Protein AF-H1VEI6-F1 (afdb_monomer)

Radius of gyration: 25.22 Å; Cα contacts (8 Å, |Δi|>4): 19; chains: 1; bounding box: 56×37×60 Å

Organism: Colletotrichum higginsianum (strain IMI 349063) (NCBI:txid759273)

Mean predicted aligned error: 15.33 Å

Nearest PDB structures (foldseek):
  3ku3-assembly1_B  TM=2.583E-01  e=8.460E+00  Influenza A virus (A/Japan/305-/1957(H2N2))

Secondary structure (DSSP, 8-state):
---EEEETTEEEEPPHHHHHHHHHHHHHHHHHHHHHHHHHHHH-TTTSS---HHHHHHHHHHHHHHHHHHHHHS-S--------

Foldseek 3Di:
DQDWDQDPVGIDDDDPVRVVVVVVVVVVVVVVVVVVVVVVVVPPPPNPDPDDPVVVVVVVVVVVVVVVVVVVVDDDDDDPPPDD

Structure (mmCIF, N/CA/C/O backbone):
data_AF-H1VEI6-F1
#
_entry.id   AF-H1VEI6-F1
#
loop_
_atom_site.group_PDB
_atom_site.id
_atom_site.type_symbol
_atom_site.label_atom_id
_atom_site.label_alt_id
_atom_site.label_comp_id
_atom_site.label_asym_id
_atom_site.label_entity_id
_atom_site.label_seq_id
_atom_site.pdbx_PDB_ins_code
_atom_site.Cartn_x
_atom_site.Cartn_y
_atom_site.Cartn_z
_atom_site.occupancy
_atom_site.B_iso_or_equiv
_atom_site.auth_seq_id
_atom_site.auth_comp_id
_atom_site.auth_asym_id
_atom_site.auth_atom_id
_atom_site.pdbx_PDB_model_num
ATOM 1 N N . MET A 1 1 ? -9.900 11.114 19.748 1.00 55.12 1 MET A N 1
ATOM 2 C CA . MET A 1 1 ? -10.226 9.844 19.060 1.00 55.12 1 MET A CA 1
ATOM 3 C C . MET A 1 1 ? -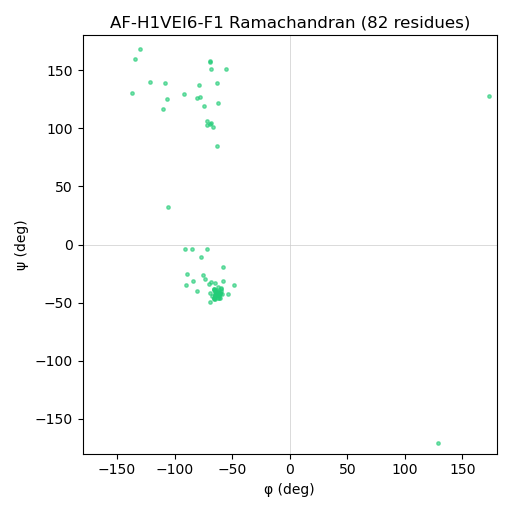11.738 9.692 19.103 1.00 55.12 1 MET A C 1
ATOM 5 O O . MET A 1 1 ? -12.260 9.342 20.147 1.00 55.12 1 MET A O 1
ATOM 9 N N . ASN A 1 2 ? -12.443 10.039 18.020 1.00 67.25 2 ASN A N 1
ATOM 10 C CA . ASN A 1 2 ? -13.910 10.199 18.017 1.00 67.25 2 ASN A CA 1
ATOM 11 C C . ASN A 1 2 ? -14.634 9.030 17.320 1.00 67.25 2 ASN A C 1
ATOM 13 O O . ASN A 1 2 ? -15.657 9.236 16.669 1.00 67.25 2 ASN A O 1
ATOM 17 N N . ARG A 1 3 ? -14.089 7.806 17.390 1.00 79.50 3 ARG A N 1
ATOM 18 C CA . ARG A 1 3 ? -14.744 6.636 16.786 1.00 79.50 3 ARG A CA 1
ATOM 19 C C . ARG A 1 3 ? -15.887 6.177 17.694 1.00 79.50 3 ARG A C 1
ATOM 21 O O . ARG A 1 3 ? -15.697 5.986 18.895 1.00 79.50 3 ARG A O 1
ATOM 28 N N . ARG A 1 4 ? -17.082 6.040 17.113 1.00 86.88 4 ARG A N 1
ATOM 29 C CA . ARG A 1 4 ? -18.304 5.633 17.815 1.00 86.88 4 ARG A CA 1
ATOM 30 C C . ARG A 1 4 ? -18.871 4.371 17.184 1.00 86.88 4 ARG A C 1
ATOM 32 O O . ARG A 1 4 ? -18.891 4.234 15.965 1.00 86.88 4 ARG A O 1
ATOM 39 N N . CYS A 1 5 ? -19.349 3.458 18.016 1.00 85.75 5 CYS A N 1
ATOM 40 C CA . CYS A 1 5 ? -20.134 2.313 17.587 1.00 85.75 5 CYS A CA 1
ATOM 41 C C . CYS A 1 5 ? -21.577 2.784 17.384 1.00 85.75 5 CYS A C 1
ATOM 43 O O . CYS A 1 5 ? -22.158 3.395 18.285 1.00 85.75 5 CYS A O 1
ATOM 45 N N . THR A 1 6 ? -22.146 2.535 16.206 1.00 90.25 6 THR A N 1
ATOM 46 C CA . THR A 1 6 ? -23.549 2.827 15.890 1.00 90.25 6 THR A CA 1
ATOM 47 C C . THR A 1 6 ? -24.339 1.528 15.851 1.00 90.25 6 THR A C 1
ATOM 49 O O . THR A 1 6 ? -23.997 0.588 15.142 1.00 90.25 6 THR A O 1
ATOM 52 N N . THR A 1 7 ? -25.405 1.471 16.642 1.00 86.25 7 THR A N 1
ATOM 53 C CA . THR A 1 7 ? -26.323 0.331 16.725 1.00 86.25 7 THR A CA 1
ATOM 54 C C . THR A 1 7 ? -27.758 0.831 16.5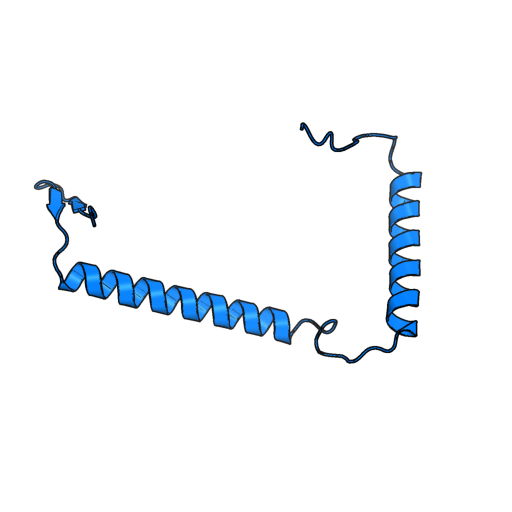83 1.00 86.25 7 THR A C 1
ATOM 56 O O . THR A 1 7 ? -28.017 2.029 16.710 1.00 86.25 7 THR A O 1
ATOM 59 N N . SER A 1 8 ? -28.724 -0.071 16.391 1.00 89.94 8 SER A N 1
ATOM 60 C CA . SER A 1 8 ? -30.154 0.286 16.352 1.00 89.94 8 SER A CA 1
ATOM 61 C C . SER A 1 8 ? -30.653 0.980 17.628 1.00 89.94 8 SER A C 1
ATOM 63 O O . SER A 1 8 ? -31.671 1.663 17.596 1.00 89.94 8 SER A O 1
ATOM 65 N N . LYS A 1 9 ? -29.928 0.838 18.747 1.00 88.75 9 LYS A N 1
ATOM 66 C CA . LYS A 1 9 ? -30.237 1.464 20.041 1.00 88.75 9 LYS A CA 1
ATOM 67 C C . LYS A 1 9 ? -29.568 2.831 20.239 1.00 88.75 9 LYS A C 1
ATOM 69 O O . LYS A 1 9 ? -29.805 3.466 21.261 1.00 88.75 9 LYS A O 1
ATOM 74 N N . GLY A 1 10 ? -28.739 3.284 19.296 1.00 89.75 10 GLY A N 1
ATOM 75 C CA . GLY A 1 10 ? -28.031 4.563 19.359 1.00 89.75 10 GLY A CA 1
ATOM 76 C C . GLY A 1 10 ? -26.528 4.446 19.105 1.00 89.75 10 GLY A C 1
ATOM 77 O O . GLY A 1 10 ? -26.022 3.395 18.700 1.00 89.75 10 GLY A O 1
ATOM 78 N N . SER A 1 11 ? -25.813 5.549 19.342 1.00 91.44 11 SER A N 1
ATOM 79 C CA . SER A 1 11 ? -24.353 5.619 19.215 1.00 91.44 11 SER A CA 1
AT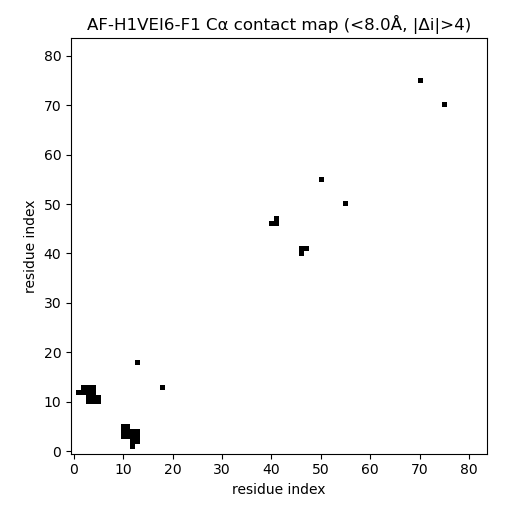OM 80 C C . SER A 1 11 ? -23.672 5.720 20.577 1.00 91.44 11 SER A C 1
ATOM 82 O O . SER A 1 11 ? -24.139 6.446 21.455 1.00 91.44 11 SER A O 1
ATOM 84 N N . ARG A 1 12 ? -22.556 5.007 20.748 1.00 92.75 12 ARG A N 1
ATOM 85 C CA . ARG A 1 12 ? -21.675 5.139 21.917 1.00 92.75 12 ARG A CA 1
ATOM 86 C C . ARG A 1 12 ? -20.216 5.200 21.502 1.00 92.75 12 ARG A C 1
ATOM 88 O O . ARG A 1 12 ? -19.860 4.727 20.426 1.00 92.75 12 ARG A O 1
ATOM 95 N N . ASP A 1 13 ? -19.373 5.725 22.377 1.00 92.38 13 ASP A N 1
ATOM 96 C CA . ASP A 1 13 ? -17.928 5.723 22.158 1.00 92.38 13 ASP A CA 1
ATOM 97 C C . ASP A 1 13 ? -17.377 4.295 22.242 1.00 92.38 13 ASP A C 1
ATOM 99 O O . ASP A 1 13 ? -17.953 3.425 22.912 1.00 92.38 13 ASP A 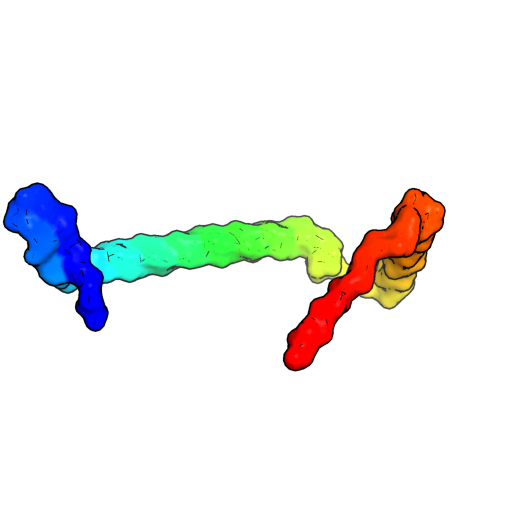O 1
ATOM 103 N N . TRP A 1 14 ? -16.293 4.039 21.511 1.00 91.94 14 TRP A N 1
ATOM 104 C CA . TRP A 1 14 ? -15.608 2.751 21.564 1.00 91.94 14 TRP A CA 1
ATOM 105 C C . TRP A 1 14 ? -15.033 2.491 22.952 1.00 91.94 14 TRP A C 1
ATOM 107 O O . TRP A 1 14 ? -14.468 3.378 23.595 1.00 91.94 14 TRP A O 1
ATOM 117 N N . LEU A 1 15 ? -15.159 1.247 23.400 1.00 91.25 15 LEU A N 1
ATOM 118 C CA . LEU A 1 15 ? -14.463 0.763 24.578 1.00 91.25 15 LEU A CA 1
ATOM 119 C C . LEU A 1 15 ? -12.969 0.669 24.278 1.00 91.25 15 LEU A C 1
ATOM 121 O O . LEU A 1 15 ? -12.549 0.519 23.129 1.00 91.25 15 LEU A O 1
ATOM 125 N N . LYS A 1 16 ? -12.155 0.698 25.336 1.00 92.50 16 LYS A N 1
ATOM 126 C CA . LYS A 1 16 ? -10.707 0.506 25.216 1.00 92.50 16 LYS A CA 1
ATOM 127 C C . LYS A 1 16 ? -10.380 -0.795 24.478 1.00 92.50 16 LYS A C 1
ATOM 129 O O . LYS A 1 16 ? -9.518 -0.789 23.614 1.00 92.50 16 LYS A O 1
ATOM 134 N N . GLU A 1 17 ? -11.089 -1.874 24.792 1.00 92.88 17 GLU A N 1
ATOM 135 C CA . GLU A 1 17 ? -10.924 -3.182 24.145 1.00 92.88 17 GLU A CA 1
ATOM 136 C C . GLU A 1 17 ? -11.241 -3.128 22.649 1.00 92.88 17 GLU A C 1
ATOM 138 O O . GLU A 1 17 ? -10.468 -3.634 21.849 1.00 92.88 17 GLU A O 1
ATOM 143 N N . GLU A 1 18 ? -12.320 -2.448 22.254 1.00 91.94 18 GLU A N 1
ATOM 144 C CA . GLU A 1 18 ? -12.682 -2.275 20.840 1.00 91.94 18 GLU A CA 1
ATOM 145 C C . GLU A 1 18 ? -11.645 -1.429 20.091 1.00 91.94 18 GLU A C 1
ATOM 147 O O . GLU A 1 18 ? -11.294 -1.726 18.953 1.00 91.94 18 GLU A O 1
ATOM 152 N N . MET A 1 19 ? -11.114 -0.391 20.742 1.00 93.19 19 MET A N 1
ATOM 153 C CA . MET A 1 19 ? -10.038 0.424 20.188 1.00 93.19 19 MET A CA 1
ATOM 154 C C . MET A 1 19 ? -8.748 -0.382 20.013 1.00 93.19 19 MET A C 1
ATOM 156 O O . MET A 1 19 ? -8.105 -0.265 18.976 1.00 93.19 19 MET A O 1
ATOM 160 N N . MET A 1 20 ? -8.387 -1.205 21.000 1.00 93.81 20 MET A N 1
ATOM 161 C CA . MET A 1 20 ? -7.216 -2.081 20.924 1.00 93.81 20 MET A CA 1
ATOM 162 C C . MET A 1 20 ? -7.390 -3.144 19.837 1.00 93.81 20 MET A C 1
ATOM 164 O O . MET A 1 20 ? -6.511 -3.282 19.001 1.00 93.81 20 MET A O 1
ATOM 168 N N . ALA A 1 21 ? -8.550 -3.802 19.770 1.00 93.75 21 ALA A N 1
ATOM 169 C CA . ALA A 1 21 ? -8.846 -4.791 18.737 1.00 93.75 21 ALA A CA 1
ATOM 170 C C . ALA A 1 21 ? -8.769 -4.196 17.322 1.00 93.75 21 ALA A C 1
ATOM 172 O O . ALA A 1 21 ? -8.285 -4.850 16.402 1.00 93.75 21 ALA A O 1
ATOM 173 N N . TYR A 1 22 ? -9.207 -2.944 17.145 1.00 91.31 22 TYR A N 1
ATOM 174 C CA . TYR A 1 22 ? -9.035 -2.239 15.877 1.00 91.31 22 TYR A CA 1
ATOM 175 C C . TYR A 1 22 ? -7.559 -1.991 15.551 1.00 91.31 22 TYR A C 1
ATOM 177 O O . TYR A 1 22 ? -7.159 -2.205 14.415 1.00 91.31 22 TYR A O 1
ATOM 185 N N . LEU A 1 23 ? -6.756 -1.541 16.520 1.00 94.25 23 LEU A N 1
ATOM 186 C CA . LEU A 1 23 ? -5.326 -1.292 16.304 1.00 94.25 23 LEU A CA 1
ATOM 187 C C . LEU A 1 23 ? -4.563 -2.580 15.988 1.00 94.25 23 LEU A C 1
ATOM 189 O O . LEU A 1 23 ? -3.702 -2.576 15.114 1.00 94.25 23 LEU A O 1
ATOM 193 N N . ASP A 1 24 ? -4.898 -3.674 16.668 1.00 95.81 24 ASP A N 1
ATOM 194 C CA . ASP A 1 24 ? -4.301 -4.984 16.413 1.00 95.81 24 ASP A CA 1
ATOM 195 C C . ASP A 1 24 ? -4.644 -5.472 14.997 1.00 95.81 24 ASP A C 1
ATOM 197 O O . ASP A 1 24 ? -3.772 -5.970 14.287 1.00 95.81 24 ASP A O 1
ATOM 201 N N . TRP A 1 25 ? -5.891 -5.274 14.555 1.00 95.12 25 TRP A N 1
ATOM 202 C CA . TRP A 1 25 ? -6.315 -5.590 13.190 1.00 95.12 25 TRP A CA 1
ATOM 203 C C . TRP A 1 25 ? -5.624 -4.711 12.136 1.00 95.12 25 TRP A C 1
ATOM 205 O O . TRP A 1 25 ? -5.119 -5.234 11.148 1.00 95.12 25 TRP A O 1
ATOM 215 N N . ASP A 1 26 ? -5.567 -3.397 12.356 1.00 94.38 26 ASP A N 1
ATOM 216 C CA . ASP A 1 26 ? -4.940 -2.416 11.456 1.00 94.38 26 ASP A CA 1
ATOM 217 C C . ASP A 1 26 ? -3.445 -2.715 11.270 1.00 94.38 26 ASP A C 1
ATOM 219 O O . ASP A 1 26 ? -2.936 -2.724 10.152 1.00 94.38 26 ASP A O 1
ATOM 223 N N . LYS A 1 27 ? -2.757 -3.072 12.363 1.00 94.81 27 LYS A N 1
ATOM 224 C CA . LYS A 1 27 ? -1.355 -3.497 12.337 1.00 94.81 27 LYS A CA 1
ATOM 225 C C . LYS A 1 27 ? -1.161 -4.800 11.567 1.00 94.81 27 LYS A C 1
ATOM 227 O O . LYS A 1 27 ? -0.259 -4.871 10.742 1.00 94.81 27 LYS A O 1
ATOM 232 N N . ALA A 1 28 ? -1.995 -5.808 11.822 1.00 95.19 28 ALA A N 1
ATOM 233 C CA . ALA A 1 28 ? -1.915 -7.083 11.114 1.00 95.19 28 ALA A CA 1
ATOM 234 C C . ALA A 1 28 ? -2.176 -6.922 9.607 1.00 95.19 28 ALA A C 1
ATOM 236 O O . ALA A 1 28 ? -1.533 -7.580 8.793 1.00 95.19 28 ALA A O 1
ATOM 237 N N . GLU A 1 29 ? -3.093 -6.029 9.223 1.00 94.81 29 GLU A N 1
ATOM 238 C CA . GLU A 1 29 ? -3.348 -5.723 7.815 1.00 94.81 29 GLU A CA 1
ATOM 239 C C . GLU A 1 29 ? -2.170 -4.983 7.174 1.00 94.81 29 GLU A C 1
ATOM 241 O O . GLU A 1 29 ? -1.775 -5.328 6.061 1.00 94.81 29 GLU A O 1
ATOM 246 N N . GLN A 1 30 ? -1.564 -4.022 7.878 1.00 93.94 30 GLN A N 1
ATOM 247 C CA . GLN A 1 30 ? -0.365 -3.342 7.391 1.00 93.94 30 GLN A CA 1
ATOM 248 C C . GLN A 1 30 ? 0.794 -4.325 7.191 1.00 93.94 30 GLN A C 1
ATOM 250 O O . GLN A 1 30 ? 1.411 -4.322 6.134 1.00 93.94 30 GLN A O 1
ATOM 255 N N . GLU A 1 31 ? 1.040 -5.215 8.155 1.00 94.50 31 GLU A N 1
ATOM 256 C CA . GLU A 1 31 ? 2.074 -6.251 8.042 1.00 94.50 31 GLU A CA 1
ATOM 257 C C . GLU A 1 31 ? 1.823 -7.167 6.836 1.00 94.50 31 GLU A C 1
ATOM 259 O O . GLU A 1 31 ? 2.740 -7.441 6.068 1.00 94.50 31 GLU A O 1
ATOM 264 N N . ARG A 1 32 ? 0.569 -7.569 6.598 1.00 94.50 32 ARG A N 1
ATOM 265 C CA . ARG A 1 32 ? 0.189 -8.373 5.427 1.00 94.50 32 ARG A CA 1
ATOM 266 C C . ARG A 1 32 ? 0.441 -7.642 4.102 1.00 94.50 32 ARG A C 1
ATOM 268 O O . ARG A 1 32 ? 0.842 -8.266 3.120 1.00 94.50 32 ARG A O 1
ATOM 275 N N . VAL A 1 33 ? 0.155 -6.342 4.042 1.00 93.00 33 VAL A N 1
ATOM 276 C CA . VAL A 1 33 ? 0.425 -5.507 2.859 1.00 93.00 33 VAL A CA 1
ATOM 277 C C . VAL A 1 33 ? 1.927 -5.358 2.638 1.00 93.00 33 VAL A C 1
ATOM 279 O O . VAL A 1 33 ? 2.384 -5.519 1.509 1.00 93.00 33 VAL A O 1
ATOM 282 N N . ASP A 1 34 ? 2.691 -5.112 3.699 1.00 87.69 34 ASP A N 1
ATOM 283 C CA . ASP A 1 34 ? 4.145 -4.978 3.630 1.00 87.69 34 ASP A CA 1
ATOM 284 C C . ASP A 1 34 ? 4.796 -6.292 3.165 1.00 87.69 34 ASP A C 1
ATOM 286 O O . ASP A 1 34 ? 5.671 -6.278 2.301 1.00 87.69 34 ASP A O 1
ATOM 290 N N . GLU A 1 35 ? 4.329 -7.445 3.654 1.00 89.88 35 GLU A N 1
ATOM 291 C CA . GLU A 1 35 ? 4.776 -8.764 3.187 1.00 89.88 35 GLU A CA 1
ATOM 292 C C . GLU A 1 35 ? 4.493 -8.987 1.694 1.00 89.88 35 GLU A C 1
ATOM 294 O O . GLU A 1 35 ? 5.351 -9.500 0.974 1.00 89.88 35 GLU A O 1
ATOM 299 N N . LEU A 1 36 ? 3.315 -8.579 1.207 1.00 86.62 36 LEU A N 1
ATOM 300 C CA . LEU A 1 36 ? 2.987 -8.648 -0.220 1.00 86.62 36 LEU A CA 1
ATOM 301 C C . LEU A 1 36 ? 3.872 -7.722 -1.057 1.00 86.62 36 LEU A C 1
ATOM 303 O O . LEU A 1 36 ? 4.333 -8.136 -2.118 1.00 86.62 36 LEU A O 1
ATOM 307 N N . ALA A 1 37 ? 4.134 -6.504 -0.581 1.00 82.31 37 ALA A N 1
ATOM 308 C CA . ALA A 1 37 ? 5.010 -5.557 -1.262 1.00 82.31 37 ALA A CA 1
ATOM 309 C C . ALA A 1 37 ? 6.452 -6.082 -1.337 1.00 82.31 37 ALA A C 1
ATOM 311 O O . ALA A 1 37 ? 7.075 -6.025 -2.393 1.00 82.31 37 ALA A O 1
ATOM 312 N N . VAL A 1 38 ? 6.968 -6.669 -0.252 1.00 82.75 38 VAL A N 1
ATOM 313 C CA . VAL A 1 38 ? 8.291 -7.315 -0.236 1.00 82.75 38 VAL A CA 1
ATOM 314 C C . VAL A 1 38 ? 8.335 -8.522 -1.173 1.00 82.75 38 VAL A C 1
ATOM 316 O O . VAL A 1 38 ? 9.343 -8.728 -1.845 1.00 82.75 38 VAL A O 1
ATOM 319 N N . ALA A 1 39 ? 7.267 -9.321 -1.245 1.00 78.69 39 ALA A N 1
ATOM 320 C CA . ALA A 1 39 ? 7.186 -10.435 -2.187 1.00 78.69 39 ALA A CA 1
ATOM 321 C C . ALA A 1 39 ? 7.185 -9.946 -3.647 1.00 78.69 39 ALA A C 1
ATOM 323 O O . ALA A 1 39 ? 7.932 -10.478 -4.465 1.00 78.69 39 ALA A O 1
ATOM 324 N N . GLU A 1 40 ? 6.422 -8.896 -3.963 1.00 72.00 40 GLU A N 1
ATOM 325 C CA . GLU A 1 40 ? 6.412 -8.261 -5.287 1.00 72.00 40 GLU A CA 1
ATOM 326 C C . GLU A 1 40 ? 7.786 -7.668 -5.649 1.00 72.00 40 GLU A C 1
ATOM 328 O O . GLU A 1 40 ? 8.282 -7.850 -6.763 1.00 72.00 40 GLU A O 1
ATOM 333 N N . GLU A 1 41 ? 8.443 -6.999 -4.700 1.00 63.97 41 GLU A N 1
ATOM 334 C CA . GLU A 1 41 ? 9.775 -6.423 -4.893 1.00 63.97 41 GLU A CA 1
ATOM 335 C C . GLU A 1 41 ? 10.864 -7.509 -5.013 1.00 63.97 41 GLU A C 1
ATOM 337 O O . GLU A 1 41 ? 11.804 -7.379 -5.801 1.00 63.97 41 GLU A O 1
ATOM 342 N N . GLY A 1 42 ? 10.714 -8.624 -4.293 1.00 62.47 42 GLY A N 1
ATOM 343 C CA . GLY A 1 42 ? 11.549 -9.822 -4.395 1.00 62.47 42 GLY A CA 1
ATOM 344 C C . GLY A 1 42 ? 11.411 -10.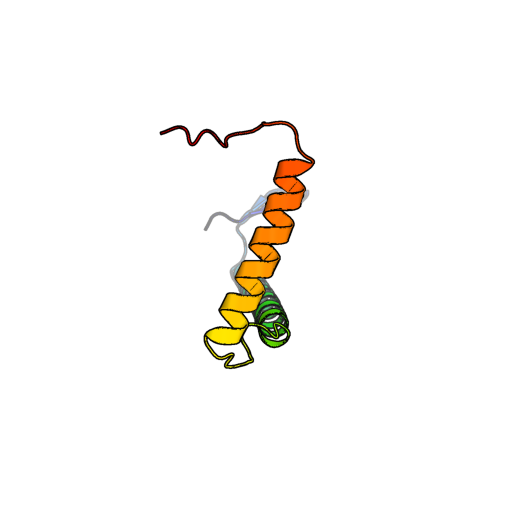539 -5.742 1.00 62.47 42 GLY A C 1
ATOM 345 O O . GLY A 1 42 ? 12.406 -10.980 -6.327 1.00 62.47 42 GLY A O 1
ATOM 346 N N . ASP A 1 43 ? 10.199 -10.589 -6.286 1.00 61.81 43 ASP A N 1
ATOM 347 C CA . ASP A 1 43 ? 9.935 -11.155 -7.608 1.00 61.81 43 ASP A CA 1
ATOM 348 C C . ASP A 1 43 ? 10.343 -10.219 -8.747 1.00 61.81 43 ASP A C 1
ATOM 350 O O . ASP A 1 43 ? 10.429 -10.659 -9.894 1.00 61.81 43 ASP A O 1
ATOM 354 N N . ASN A 1 44 ? 10.668 -8.955 -8.453 1.00 62.12 44 ASN A N 1
ATOM 355 C CA . ASN A 1 44 ? 11.141 -7.997 -9.435 1.00 62.12 44 ASN A CA 1
ATOM 356 C C . ASN A 1 44 ? 12.583 -8.341 -9.895 1.00 62.12 44 ASN A C 1
ATOM 358 O O . ASN A 1 44 ? 13.573 -7.997 -9.229 1.00 62.12 44 ASN A O 1
ATOM 362 N N . PRO A 1 45 ? 12.778 -8.934 -11.094 1.00 57.88 45 PRO A N 1
ATOM 363 C CA . PR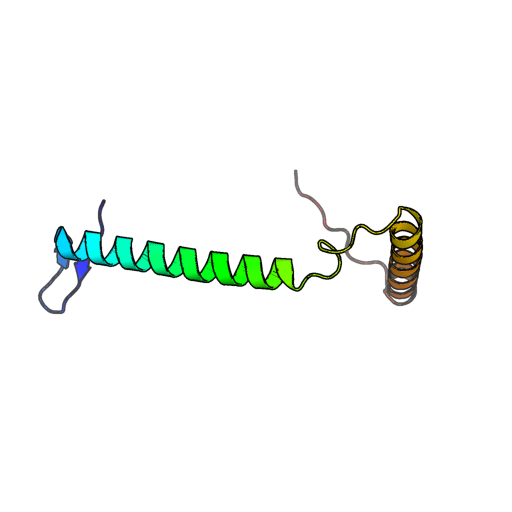O A 1 45 ? 14.099 -9.350 -11.569 1.00 57.88 45 PRO A CA 1
ATOM 364 C C . PRO A 1 45 ? 14.977 -8.148 -11.957 1.00 57.88 45 PRO A C 1
ATOM 366 O O . PRO A 1 45 ? 16.121 -8.314 -12.403 1.00 57.88 45 PRO A O 1
ATOM 369 N N . PHE A 1 46 ? 14.424 -6.932 -11.899 1.00 56.81 46 PHE A N 1
ATOM 370 C CA . PHE A 1 46 ? 15.115 -5.684 -12.187 1.00 56.81 46 PHE A CA 1
ATOM 371 C C . PHE A 1 46 ? 15.889 -5.161 -10.969 1.00 56.81 46 PHE A C 1
ATOM 373 O O . PHE A 1 46 ? 16.961 -4.597 -11.173 1.00 56.81 46 PHE A O 1
ATOM 380 N N . LEU A 1 47 ? 15.414 -5.412 -9.742 1.00 53.91 47 LEU A N 1
ATOM 381 C CA . LEU A 1 47 ? 16.067 -4.982 -8.497 1.00 53.91 47 LEU A CA 1
ATOM 382 C C . LEU A 1 47 ? 17.056 -6.028 -7.963 1.00 53.91 47 LEU A C 1
ATOM 384 O O . LEU A 1 47 ? 18.133 -5.680 -7.481 1.00 53.91 47 LEU A O 1
ATOM 388 N N . ASN A 1 48 ? 16.744 -7.317 -8.133 1.00 55.28 48 ASN A N 1
ATOM 389 C CA . ASN A 1 48 ? 17.545 -8.418 -7.578 1.00 55.28 48 ASN A CA 1
ATOM 390 C C . ASN A 1 48 ? 18.745 -8.853 -8.432 1.00 55.28 48 ASN A C 1
ATOM 392 O O . ASN A 1 48 ? 19.549 -9.686 -8.014 1.00 55.28 48 ASN A O 1
ATOM 396 N N . SER A 1 49 ? 18.919 -8.277 -9.622 1.00 58.59 49 SER A N 1
ATOM 397 C CA . SER A 1 49 ? 20.091 -8.521 -10.461 1.00 58.59 49 SER A CA 1
ATOM 398 C C . SER A 1 49 ? 20.952 -7.264 -10.503 1.00 58.59 49 SER A C 1
ATOM 400 O O . SER A 1 49 ? 20.525 -6.240 -11.032 1.00 58.59 49 SER A O 1
ATOM 402 N N . ARG A 1 50 ? 22.192 -7.339 -9.992 1.00 60.81 50 ARG A N 1
ATOM 403 C CA . ARG A 1 50 ? 23.233 -6.341 -10.291 1.00 60.81 50 ARG A CA 1
ATOM 404 C C . ARG A 1 50 ? 23.534 -6.391 -11.791 1.00 60.81 50 ARG A C 1
ATOM 406 O O . ARG A 1 50 ? 24.442 -7.094 -12.226 1.00 60.81 50 ARG A O 1
ATOM 413 N N . ARG A 1 51 ? 22.741 -5.678 -12.584 1.00 60.03 51 ARG A N 1
ATOM 414 C CA . ARG A 1 51 ? 22.950 -5.519 -14.023 1.00 60.03 51 ARG A CA 1
ATOM 415 C C . ARG A 1 51 ? 24.039 -4.480 -14.256 1.00 60.03 51 ARG A C 1
ATOM 417 O O . ARG A 1 51 ? 24.080 -3.449 -13.587 1.00 60.03 51 ARG A O 1
ATOM 424 N N . GLY A 1 52 ? 24.939 -4.761 -15.192 1.00 72.19 52 GLY A N 1
ATOM 425 C CA . GLY A 1 52 ? 25.929 -3.781 -15.624 1.00 72.19 52 GLY A CA 1
ATOM 426 C C . GLY A 1 52 ? 25.264 -2.645 -16.403 1.00 72.19 52 GLY A C 1
ATOM 427 O O . GLY A 1 52 ? 24.196 -2.822 -16.987 1.00 72.19 52 GLY A O 1
ATOM 428 N N . MET A 1 53 ? 25.931 -1.491 -16.470 1.00 74.88 53 MET A N 1
ATOM 429 C CA . MET A 1 53 ? 25.467 -0.302 -17.201 1.00 74.88 53 MET A CA 1
ATOM 430 C C . MET A 1 53 ? 25.008 -0.619 -18.643 1.00 74.88 53 MET A C 1
ATOM 432 O O . MET A 1 53 ? 24.029 -0.058 -19.120 1.00 74.88 53 MET A O 1
ATOM 436 N N . GLY A 1 54 ? 25.657 -1.570 -19.326 1.00 78.94 54 GLY A N 1
ATOM 437 C CA . GLY A 1 54 ? 25.295 -1.967 -20.694 1.00 78.94 54 GLY A CA 1
ATOM 438 C C . GLY A 1 54 ? 23.911 -2.616 -20.842 1.00 78.94 54 GLY A C 1
ATOM 439 O O . GLY A 1 54 ? 23.254 -2.409 -21.858 1.00 78.94 54 GLY A O 1
ATOM 440 N N . ASP A 1 55 ? 23.434 -3.362 -19.843 1.00 78.56 55 ASP A N 1
ATOM 441 C CA . ASP A 1 55 ? 22.100 -3.982 -19.895 1.00 78.56 55 ASP A CA 1
ATOM 442 C C . ASP A 1 55 ? 20.984 -2.956 -19.661 1.00 78.56 55 ASP A C 1
ATOM 444 O O . ASP A 1 55 ? 19.861 -3.137 -20.136 1.00 78.56 55 ASP A O 1
ATOM 448 N N . ILE A 1 56 ? 21.301 -1.876 -18.939 1.00 80.50 56 ILE A N 1
ATOM 449 C CA . ILE A 1 56 ? 20.408 -0.733 -18.734 1.00 80.50 56 ILE A CA 1
ATOM 450 C C . ILE A 1 56 ? 20.243 0.019 -20.059 1.00 80.50 56 ILE A C 1
ATOM 452 O O . ILE A 1 56 ? 19.114 0.222 -20.500 1.00 80.50 56 ILE A O 1
ATOM 456 N N . TRP A 1 57 ? 21.349 0.340 -20.743 1.00 84.31 57 TRP A N 1
ATOM 457 C CA . TRP A 1 57 ? 21.317 1.055 -22.026 1.00 84.31 57 TRP A CA 1
ATOM 458 C C . TRP A 1 57 ? 20.553 0.307 -23.118 1.00 84.31 57 TRP A C 1
ATOM 460 O O . TRP A 1 57 ? 19.670 0.890 -23.734 1.00 84.31 57 TRP A O 1
ATOM 470 N N . LYS A 1 58 ? 20.786 -1.001 -23.292 1.00 84.31 58 LYS A N 1
ATOM 471 C CA . LYS A 1 58 ? 20.056 -1.809 -24.291 1.00 84.31 58 LYS A CA 1
ATOM 472 C C . LYS A 1 58 ? 18.539 -1.796 -24.094 1.00 84.31 58 LYS A C 1
ATOM 474 O O . LYS A 1 58 ? 17.777 -1.941 -25.044 1.00 84.31 58 LYS A O 1
ATOM 479 N N . ARG A 1 59 ? 18.083 -1.683 -22.845 1.00 77.75 59 ARG A N 1
ATOM 480 C CA . ARG A 1 59 ? 16.654 -1.605 -22.528 1.00 77.75 59 ARG A CA 1
ATOM 481 C C . ARG A 1 59 ? 16.104 -0.209 -22.735 1.00 77.75 59 ARG A C 1
ATOM 483 O O . ARG A 1 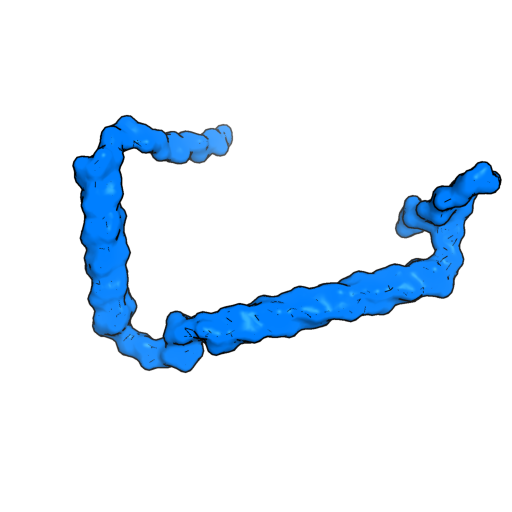59 ? 15.006 -0.112 -23.258 1.00 77.75 59 ARG A O 1
ATOM 490 N N . ALA A 1 60 ? 16.857 0.824 -22.363 1.00 83.94 60 ALA A N 1
ATOM 491 C CA . ALA A 1 60 ? 16.494 2.207 -22.653 1.00 83.94 60 ALA A CA 1
ATOM 492 C C . ALA A 1 60 ? 16.371 2.441 -24.168 1.00 83.94 60 ALA A C 1
ATOM 494 O O . ALA A 1 60 ? 15.429 3.078 -24.613 1.00 83.94 60 ALA A O 1
ATOM 495 N N . GLU A 1 61 ? 17.265 1.853 -24.968 1.00 89.69 61 GLU A N 1
ATOM 496 C CA . GLU A 1 61 ? 17.176 1.877 -26.434 1.00 89.69 61 GLU A CA 1
ATOM 497 C C . GLU A 1 61 ? 15.899 1.199 -26.946 1.00 89.69 61 GLU A C 1
ATOM 499 O O . GLU A 1 61 ? 15.223 1.738 -27.819 1.00 89.69 61 GLU A O 1
ATOM 504 N N . ARG A 1 62 ? 15.540 0.035 -26.388 1.00 88.69 62 ARG A N 1
ATOM 505 C CA . ARG A 1 62 ? 14.306 -0.671 -26.753 1.00 88.69 62 ARG A CA 1
ATOM 506 C C . ARG A 1 62 ? 13.055 0.115 -26.355 1.00 88.69 62 ARG A C 1
ATOM 508 O O . ARG A 1 62 ? 12.150 0.236 -27.167 1.00 88.69 62 ARG A O 1
ATOM 515 N N . ASP A 1 63 ? 13.022 0.643 -25.137 1.00 89.69 63 ASP A N 1
ATOM 516 C CA . ASP A 1 63 ? 11.916 1.463 -24.633 1.00 89.69 63 ASP A CA 1
ATOM 517 C C . ASP A 1 63 ? 11.742 2.724 -25.489 1.00 89.69 63 ASP A C 1
ATOM 519 O O . ASP A 1 63 ? 10.635 3.035 -25.914 1.00 89.69 63 ASP A O 1
ATOM 523 N N . ASN A 1 64 ? 12.845 3.383 -25.862 1.00 91.19 64 ASN A N 1
ATOM 524 C CA . ASN A 1 64 ? 12.809 4.524 -26.773 1.00 91.19 64 ASN A CA 1
ATOM 525 C C . ASN A 1 64 ? 12.244 4.143 -28.150 1.00 91.19 64 ASN A C 1
ATOM 527 O O . ASN A 1 64 ? 11.426 4.876 -28.689 1.00 91.19 64 ASN A O 1
ATOM 531 N N . ALA A 1 65 ? 12.626 2.989 -28.705 1.00 89.75 65 ALA A N 1
ATOM 532 C CA . ALA A 1 65 ? 12.087 2.517 -29.981 1.00 89.75 65 ALA A CA 1
ATOM 533 C C . ALA A 1 65 ? 10.585 2.175 -29.902 1.00 89.75 65 ALA A C 1
ATOM 535 O O . ALA A 1 65 ? 9.835 2.478 -30.828 1.00 89.75 65 ALA A O 1
ATOM 536 N N . GLU A 1 66 ? 10.135 1.566 -28.801 1.00 88.12 66 GLU A N 1
ATOM 537 C CA . GLU A 1 66 ? 8.715 1.292 -28.544 1.00 88.12 66 GLU A CA 1
ATOM 538 C C . GLU A 1 66 ? 7.918 2.600 -28.402 1.00 88.12 66 GLU A C 1
ATOM 540 O O . GLU A 1 66 ? 6.863 2.746 -29.017 1.00 88.12 66 GLU A O 1
ATOM 545 N N . GLN A 1 67 ? 8.446 3.588 -27.670 1.00 81.75 67 GLN A N 1
ATOM 546 C CA . GLN A 1 67 ? 7.850 4.923 -27.565 1.00 81.75 67 GLN A CA 1
ATOM 547 C C . GLN A 1 67 ? 7.798 5.634 -28.920 1.00 81.75 67 GLN A C 1
ATOM 549 O O . GLN A 1 67 ? 6.758 6.177 -29.282 1.00 81.75 67 GLN A O 1
ATOM 554 N N . GLU A 1 68 ? 8.879 5.616 -29.699 1.00 84.00 68 GLU A N 1
ATOM 555 C CA . GLU A 1 68 ? 8.912 6.209 -31.040 1.00 84.00 68 GLU A CA 1
ATOM 556 C C . GLU A 1 68 ? 7.882 5.568 -31.978 1.00 84.00 68 GLU A C 1
ATOM 558 O O . GLU A 1 68 ? 7.233 6.283 -32.739 1.00 84.00 68 GLU A O 1
ATOM 563 N N . ALA A 1 69 ? 7.676 4.250 -31.894 1.00 84.81 69 ALA A N 1
ATOM 564 C CA . ALA A 1 69 ? 6.629 3.565 -32.649 1.00 84.81 69 ALA A CA 1
ATOM 565 C C . ALA A 1 69 ? 5.223 4.027 -32.225 1.00 84.81 69 ALA A C 1
ATOM 567 O O . ALA A 1 69 ? 4.399 4.343 -33.081 1.00 84.81 69 ALA A O 1
ATOM 568 N N . LEU A 1 70 ? 4.971 4.162 -30.918 1.00 79.56 70 LEU A N 1
ATOM 569 C CA . LEU A 1 70 ? 3.710 4.702 -30.395 1.00 79.56 70 LEU A CA 1
ATOM 570 C C . LEU A 1 70 ? 3.473 6.156 -30.837 1.00 79.56 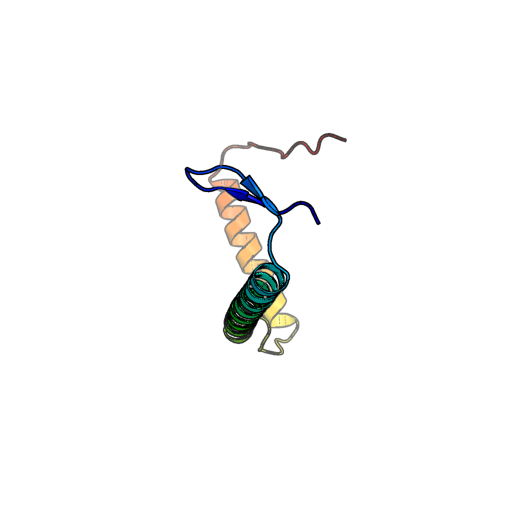70 LEU A C 1
ATOM 572 O O . LEU A 1 70 ? 2.357 6.503 -31.220 1.00 79.56 70 LEU A O 1
ATOM 576 N N . TYR A 1 71 ? 4.511 7.000 -30.836 1.00 70.94 71 TYR A N 1
ATOM 577 C CA . TYR A 1 71 ? 4.438 8.377 -31.342 1.00 70.94 71 TYR A CA 1
ATOM 578 C C . TYR A 1 71 ? 4.251 8.446 -32.863 1.00 70.94 71 TYR A C 1
ATOM 580 O O . TYR A 1 71 ? 3.621 9.380 -33.353 1.00 70.94 71 TYR A O 1
ATOM 588 N N . ALA A 1 72 ? 4.794 7.491 -33.619 1.00 74.81 72 ALA A N 1
ATOM 589 C CA . ALA A 1 72 ? 4.615 7.422 -35.067 1.00 74.81 72 ALA A CA 1
ATOM 590 C C . ALA A 1 72 ? 3.203 6.951 -35.463 1.00 74.81 72 ALA A C 1
ATOM 592 O O . ALA A 1 72 ? 2.698 7.346 -36.5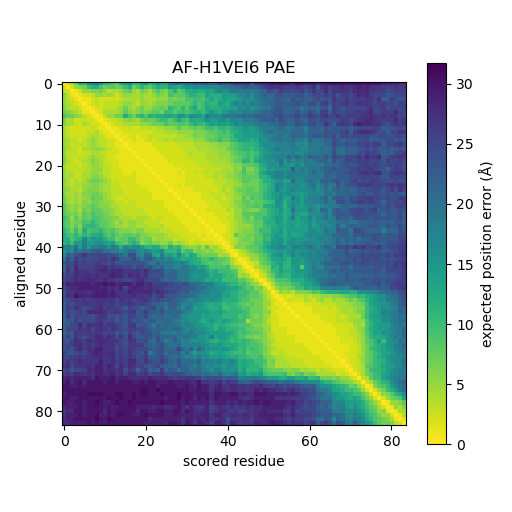14 1.00 74.81 72 ALA A O 1
ATOM 593 N N . GLU A 1 73 ? 2.566 6.125 -34.628 1.00 69.94 73 GLU A N 1
ATOM 594 C CA . GLU A 1 73 ? 1.208 5.607 -34.834 1.00 69.94 73 GLU A CA 1
ATOM 595 C C . GLU A 1 73 ? 0.112 6.518 -34.239 1.00 69.94 73 GLU A C 1
ATOM 597 O O . GLU A 1 73 ? -1.023 6.516 -34.723 1.00 69.94 73 GLU A O 1
ATOM 602 N N . GLY A 1 74 ? 0.432 7.329 -33.224 1.00 61.06 74 GLY A N 1
ATOM 603 C CA . GLY A 1 74 ? -0.486 8.263 -32.569 1.00 61.06 74 GLY A CA 1
ATOM 604 C C . GLY A 1 74 ? -0.482 9.670 -33.182 1.00 61.06 74 GLY A C 1
ATOM 605 O O . GLY A 1 74 ? 0.556 10.307 -33.328 1.00 61.06 74 GLY A O 1
ATOM 606 N N . GLN A 1 75 ? -1.664 10.210 -33.500 1.00 59.38 75 GLN A N 1
ATOM 607 C CA . GLN A 1 75 ? -1.829 11.646 -33.776 1.00 59.38 75 GLN A CA 1
ATOM 608 C C . GLN A 1 75 ? -1.313 12.505 -32.596 1.00 59.38 75 GLN A C 1
ATOM 610 O O . GLN A 1 75 ? -1.410 12.072 -31.448 1.00 59.38 75 GLN A O 1
ATOM 615 N N . PRO A 1 76 ? -0.825 13.742 -32.833 1.00 56.78 76 PRO A N 1
ATOM 616 C CA . PRO A 1 76 ? -0.323 14.604 -31.765 1.00 56.78 76 PRO A CA 1
ATOM 617 C C . PRO A 1 76 ? -1.461 15.063 -30.835 1.00 56.78 76 PRO A C 1
ATOM 619 O O . PRO A 1 76 ? -2.238 15.952 -31.180 1.00 56.78 76 PRO A O 1
ATOM 622 N N . GLY A 1 77 ? -1.539 14.478 -29.642 1.00 56.34 77 GLY A N 1
ATOM 623 C CA . GLY A 1 77 ? -2.403 14.905 -28.535 1.00 56.34 77 GLY A CA 1
ATOM 624 C C . GLY A 1 77 ? -2.321 13.871 -27.407 1.00 56.34 77 GLY A C 1
ATOM 625 O O . GLY A 1 77 ? -2.448 12.688 -27.673 1.00 56.34 77 GLY A O 1
ATOM 626 N N . GLU A 1 78 ? -2.044 14.192 -26.147 1.00 55.47 78 GLU A N 1
ATOM 627 C CA . GLU A 1 78 ? -2.304 15.415 -25.392 1.00 55.47 78 GLU A CA 1
ATOM 628 C C . GLU A 1 78 ? -1.074 15.791 -24.553 1.00 55.47 78 GLU A C 1
ATOM 630 O O . GLU A 1 78 ? -0.536 14.982 -23.796 1.00 55.47 78 GLU A O 1
ATOM 635 N N . CYS A 1 79 ? -0.639 17.048 -24.639 1.00 58.53 79 CYS A N 1
ATOM 636 C CA . CYS A 1 79 ? 0.256 17.609 -23.635 1.00 58.53 79 CYS A CA 1
ATOM 637 C C . CYS A 1 79 ? -0.472 17.597 -22.284 1.00 58.53 79 CYS A C 1
ATOM 639 O O . CYS A 1 79 ? -1.516 18.238 -22.148 1.00 58.53 79 CYS A O 1
ATOM 641 N N . ILE A 1 80 ? 0.086 16.931 -21.271 1.00 64.44 80 ILE A N 1
ATOM 642 C CA . ILE A 1 80 ? -0.360 17.125 -19.890 1.00 64.44 80 ILE A CA 1
ATOM 643 C C . ILE A 1 80 ? 0.012 18.563 -19.509 1.00 64.44 80 ILE A C 1
ATOM 645 O O . ILE A 1 80 ? 1.169 18.874 -19.231 1.00 64.44 80 ILE A O 1
ATOM 649 N N . MET A 1 81 ? -0.968 19.463 -19.544 1.00 55.28 81 MET A N 1
ATOM 650 C CA . MET A 1 81 ? -0.822 20.821 -19.030 1.00 55.28 81 MET A CA 1
ATOM 651 C C . MET A 1 81 ? -0.710 20.745 -17.506 1.00 55.28 81 MET A C 1
ATOM 653 O O . MET A 1 81 ? -1.708 20.553 -16.812 1.00 55.28 81 MET A O 1
ATOM 657 N N . VAL A 1 82 ? 0.503 20.903 -16.977 1.00 55.47 82 VAL A N 1
ATOM 658 C CA . VAL A 1 82 ? 0.700 21.148 -15.546 1.00 55.47 82 VAL A CA 1
ATOM 659 C C . VAL A 1 82 ? 0.237 22.577 -15.268 1.00 55.47 82 VAL A C 1
ATOM 661 O O . VAL A 1 82 ? 0.885 23.538 -15.679 1.00 55.47 82 VAL A O 1
ATOM 664 N N . ILE A 1 83 ? -0.919 22.721 -14.622 1.00 54.38 83 ILE A N 1
ATOM 665 C CA . ILE A 1 83 ? -1.406 24.017 -14.141 1.00 54.38 83 ILE A CA 1
ATOM 666 C C . ILE A 1 83 ? -0.580 24.381 -12.899 1.00 54.38 83 ILE A C 1
ATOM 668 O O . ILE A 1 83 ? -0.565 23.625 -11.927 1.00 54.38 83 ILE A O 1
ATOM 672 N N . SER A 1 84 ? 0.136 25.506 -12.984 1.00 61.47 84 SER A N 1
ATOM 673 C CA . SER A 1 84 ? 0.837 26.164 -11.872 1.00 61.47 84 SER A CA 1
ATOM 674 C C . SER A 1 84 ? -0.122 26.918 -10.959 1.00 61.47 84 SER A C 1
ATOM 676 O O . SER A 1 84 ? -1.173 27.384 -11.450 1.00 61.47 84 SER A O 1
#

Solvent-accessible surface area (backbone atoms only — not comparable to full-atom values): 5244 Å² total; per-residue (Å²): 137,89,62,59,49,77,52,102,92,46,72,44,73,59,49,70,66,57,52,49,54,49,51,55,49,54,49,54,51,49,52,54,51,51,52,50,51,50,49,54,55,65,66,31,72,75,76,76,43,93,68,56,73,69,63,53,48,60,47,53,54,49,51,50,53,52,49,51,51,52,56,72,73,44,74,97,75,76,84,83,78,80,82,129

Sequence (84 aa):
MNRRCTTSKGSRDWLKEEMMAYLDWDKAEQERVDELAVAEEGDNPFLNSRRGMGDIWKRAERDNAEQEALYAEGQPGECIMVIS

pLDDT: mean 79.04, std 14.14, range [53.91, 95.81]